Protein AF-A0A317VYF8-F1 (afdb_monomer_lite)

pLDDT: mean 86.47, std 10.69, range [53.59, 98.0]

Radius of gyration: 15.19 Å; chains: 1; bounding box: 38×32×38 Å

Secondary structure (DSSP, 8-state):
-TTPBPGGGS-SEEEEEE-TT-SSEEETTTEEE-S-SS----TT-HHHHHHHHHHHH-TT-----S----BS-HHHHHHHHHH-GGGTT---S-S---EEEEEEGGG-TT--B--HHHHHHHH-

Structure (mmCIF, N/CA/C/O backbone):
data_AF-A0A317VYF8-F1
#
_entry.id   AF-A0A317VYF8-F1
#
loop_
_atom_site.group_PDB
_atom_site.id
_atom_site.type_symbol
_atom_site.label_atom_id
_atom_site.label_alt_id
_atom_site.label_comp_id
_atom_site.label_asym_id
_atom_site.label_entity_id
_atom_site.label_seq_id
_atom_site.pdbx_PDB_ins_code
_atom_site.Cartn_x
_atom_site.Cartn_y
_atom_site.Cartn_z
_atom_site.occupancy
_atom_site.B_iso_or_equiv
_atom_site.auth_seq_id
_atom_site.auth_comp_id
_atom_site.auth_asym_id
_atom_site.auth_atom_id
_atom_site.pdbx_PDB_model_num
ATOM 1 N N . MET A 1 1 ? -9.686 0.034 16.767 1.00 61.25 1 MET A N 1
ATOM 2 C CA . MET A 1 1 ? -9.209 1.125 15.889 1.00 61.25 1 MET A CA 1
ATOM 3 C C . MET A 1 1 ? -10.255 1.364 14.804 1.00 61.25 1 MET A C 1
ATOM 5 O O . MET A 1 1 ? -10.484 0.478 13.991 1.00 61.25 1 MET A O 1
ATOM 9 N N . GLU A 1 2 ? -10.940 2.507 14.848 1.00 69.00 2 GLU A N 1
ATOM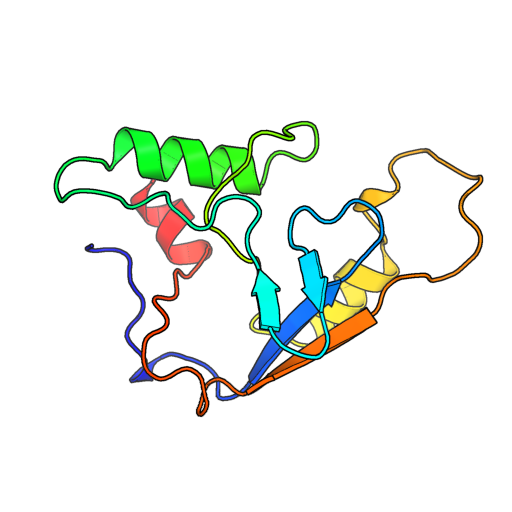 10 C CA . GLU A 1 2 ? -12.142 2.838 14.049 1.00 69.00 2 GLU A CA 1
ATOM 11 C C . GLU A 1 2 ? -11.913 2.830 12.522 1.00 69.00 2 GLU A C 1
ATOM 13 O O . GLU A 1 2 ? -12.850 2.681 11.745 1.00 69.00 2 GLU A O 1
ATOM 18 N N . TYR A 1 3 ? -10.651 2.902 12.092 1.00 77.69 3 TYR A N 1
ATOM 19 C CA . TYR A 1 3 ? -10.252 3.036 10.690 1.00 77.69 3 TYR A CA 1
ATOM 20 C C . TYR A 1 3 ? -9.943 1.708 9.967 1.00 77.69 3 TYR A C 1
ATOM 22 O O . TYR A 1 3 ? -9.664 1.733 8.766 1.00 77.69 3 TYR A O 1
ATOM 30 N N . CYS A 1 4 ? -9.936 0.559 10.663 1.00 85.50 4 CYS A N 1
ATOM 31 C CA . CYS A 1 4 ? -9.649 -0.728 10.014 1.00 85.50 4 CYS A CA 1
ATOM 32 C C . CYS A 1 4 ? -10.803 -1.110 9.070 1.00 85.50 4 CYS A C 1
ATOM 34 O O . CYS A 1 4 ? -11.958 -1.254 9.477 1.00 85.50 4 CYS A O 1
ATOM 36 N N . LEU A 1 5 ? -10.474 -1.323 7.800 1.00 87.00 5 LEU A N 1
ATOM 37 C CA . LEU A 1 5 ? -11.402 -1.794 6.788 1.00 87.00 5 LEU A CA 1
ATOM 38 C C . LEU A 1 5 ? -11.788 -3.249 7.073 1.00 87.00 5 LEU A C 1
ATOM 40 O O . LEU A 1 5 ? -10.933 -4.102 7.290 1.00 87.00 5 LEU A O 1
ATOM 44 N N . SER A 1 6 ? -13.086 -3.543 7.020 1.00 84.81 6 SER A N 1
ATOM 45 C CA . SER A 1 6 ? -13.573 -4.918 7.147 1.00 84.81 6 SER A CA 1
ATOM 46 C C . SER A 1 6 ? -13.130 -5.778 5.960 1.00 84.81 6 SER A C 1
ATOM 48 O O . SER A 1 6 ? -13.273 -5.356 4.809 1.00 84.81 6 SER A O 1
ATOM 50 N N . ASN A 1 7 ? -12.703 -7.016 6.234 1.00 82.81 7 ASN A N 1
ATOM 51 C CA . ASN A 1 7 ? -12.221 -7.957 5.216 1.00 82.81 7 ASN A CA 1
ATOM 52 C C . ASN A 1 7 ? -13.222 -8.193 4.072 1.00 82.81 7 ASN A C 1
ATOM 54 O O . ASN A 1 7 ? -12.812 -8.383 2.934 1.00 82.81 7 ASN A O 1
ATOM 58 N N . LYS A 1 8 ? -14.535 -8.068 4.322 1.00 83.38 8 LYS A N 1
ATOM 59 C CA . LYS A 1 8 ? -15.581 -8.175 3.281 1.00 83.38 8 LYS A CA 1
ATOM 60 C C . LYS A 1 8 ? -15.475 -7.133 2.158 1.00 83.38 8 LYS A C 1
ATOM 62 O O . LYS A 1 8 ? -16.109 -7.292 1.122 1.00 83.38 8 LYS A O 1
ATOM 67 N N . TYR A 1 9 ? -14.748 -6.039 2.387 1.00 85.75 9 TYR A N 1
ATOM 68 C CA . TYR A 1 9 ? -14.548 -4.957 1.421 1.00 85.75 9 TYR A CA 1
ATOM 69 C C . TYR A 1 9 ? -13.143 -4.960 0.811 1.00 85.75 9 TYR A C 1
ATOM 71 O O . TYR A 1 9 ? -12.800 -4.022 0.081 1.00 85.75 9 TYR A O 1
ATOM 79 N N . LEU A 1 10 ? -12.322 -5.967 1.125 1.00 87.75 10 LEU A N 1
ATOM 80 C CA . LEU A 1 10 ? -11.010 -6.133 0.520 1.00 87.75 10 LEU A CA 1
ATOM 81 C C . LEU A 1 10 ? -11.146 -6.806 -0.848 1.00 87.75 10 LEU A C 1
ATOM 83 O O . LEU A 1 10 ? -11.840 -7.814 -0.974 1.00 87.75 10 LEU A O 1
ATOM 87 N N . PRO A 1 11 ? -10.474 -6.284 -1.885 1.00 92.50 11 PRO A N 1
ATOM 88 C CA . PRO A 1 11 ? -10.257 -7.042 -3.108 1.00 92.50 11 PRO A CA 1
ATOM 89 C C . PRO A 1 11 ? -9.466 -8.318 -2.800 1.00 92.50 11 PRO A C 1
ATOM 91 O O . PRO A 1 11 ? -8.594 -8.287 -1.933 1.00 92.50 11 PRO A O 1
ATOM 94 N N . SER A 1 12 ? -9.683 -9.394 -3.563 1.00 92.69 12 SER A N 1
ATOM 95 C CA . SER A 1 12 ? -8.905 -10.645 -3.442 1.00 92.69 12 SER A CA 1
ATOM 96 C C . SER A 1 12 ? -7.417 -10.474 -3.780 1.00 92.69 12 SER A C 1
ATOM 98 O O . SER A 1 12 ? -6.582 -11.322 -3.474 1.00 92.69 12 SER A O 1
ATOM 100 N N . ARG A 1 13 ? -7.064 -9.370 -4.452 1.00 96.56 13 ARG A N 1
ATOM 101 C CA . ARG A 1 13 ? -5.688 -9.040 -4.819 1.00 96.56 13 ARG A CA 1
ATOM 102 C C . ARG A 1 13 ? -5.379 -7.583 -4.546 1.00 96.56 13 ARG A C 1
ATOM 104 O O . ARG A 1 13 ? -6.118 -6.693 -4.961 1.00 96.56 13 ARG A O 1
ATOM 111 N N . LEU A 1 14 ? -4.229 -7.359 -3.929 1.00 97.12 14 LEU A N 1
ATOM 112 C CA . LEU A 1 14 ? -3.601 -6.051 -3.803 1.00 97.12 14 LEU A CA 1
ATOM 113 C C . LEU A 1 14 ? -2.240 -6.070 -4.494 1.00 97.12 14 LEU A C 1
ATOM 115 O O . LEU A 1 14 ? -1.682 -7.125 -4.785 1.00 97.12 14 LEU A O 1
ATOM 119 N N . TYR A 1 15 ? -1.698 -4.892 -4.763 1.00 98.00 15 TYR A N 1
ATOM 120 C CA . TYR A 1 15 ? -0.490 -4.739 -5.560 1.00 98.00 15 TYR A CA 1
ATOM 121 C C . TYR A 1 15 ? 0.546 -3.901 -4.818 1.00 98.00 15 TYR A C 1
ATOM 123 O O . TYR A 1 15 ? 0.233 -2.839 -4.279 1.00 98.00 15 TYR A O 1
ATOM 131 N N . ARG A 1 16 ? 1.798 -4.359 -4.792 1.00 96.50 16 ARG A N 1
ATOM 132 C CA . ARG A 1 16 ? 2.915 -3.665 -4.141 1.00 96.50 16 ARG A CA 1
ATOM 133 C C . ARG A 1 16 ? 4.006 -3.374 -5.162 1.00 96.50 16 ARG A C 1
ATOM 135 O O . ARG A 1 16 ? 4.525 -4.295 -5.781 1.00 96.50 16 ARG A O 1
ATOM 142 N N . ILE A 1 17 ? 4.378 -2.103 -5.291 1.00 95.25 17 ILE A N 1
ATOM 143 C CA . ILE A 1 17 ? 5.554 -1.687 -6.065 1.00 95.25 17 ILE A CA 1
ATOM 144 C C . ILE A 1 17 ? 6.768 -1.678 -5.145 1.00 95.25 17 ILE A C 1
ATOM 146 O O . ILE A 1 17 ? 6.871 -0.806 -4.285 1.00 95.25 17 ILE A O 1
ATOM 150 N N . ASP A 1 18 ? 7.679 -2.622 -5.315 1.00 93.62 18 ASP A N 1
ATOM 151 C CA . ASP A 1 18 ? 8.980 -2.585 -4.653 1.00 93.62 18 ASP A CA 1
ATOM 152 C C . ASP A 1 18 ? 9.988 -1.839 -5.525 1.00 93.62 18 ASP A C 1
ATOM 154 O O . ASP A 1 18 ? 9.965 -1.984 -6.745 1.00 93.62 18 ASP A O 1
ATOM 158 N N . TYR A 1 19 ? 10.829 -1.006 -4.922 1.00 90.94 19 TYR A N 1
ATOM 159 C CA . TYR A 1 19 ? 11.738 -0.121 -5.651 1.00 90.94 19 TYR A CA 1
ATOM 160 C C . TYR A 1 19 ? 12.926 0.315 -4.780 1.00 90.94 19 TYR A C 1
ATOM 162 O O . TYR A 1 19 ? 12.825 0.315 -3.547 1.00 90.94 19 TYR A O 1
ATOM 170 N N . PRO A 1 20 ? 14.042 0.769 -5.383 1.00 86.81 20 PRO A N 1
ATOM 171 C CA . PRO A 1 20 ? 15.203 1.230 -4.631 1.00 86.81 20 PRO A CA 1
ATOM 172 C C . PRO A 1 20 ? 14.871 2.411 -3.714 1.00 86.81 20 PRO A C 1
ATOM 174 O O . PRO A 1 20 ? 14.313 3.422 -4.141 1.00 86.81 20 PRO A O 1
ATOM 177 N N . GLY A 1 21 ? 15.236 2.299 -2.437 1.00 83.81 21 GLY A N 1
ATOM 178 C CA . GLY A 1 21 ? 14.937 3.324 -1.432 1.00 83.81 21 GLY A CA 1
ATOM 179 C C . GLY A 1 21 ? 13.496 3.298 -0.911 1.00 83.81 21 GLY A C 1
ATOM 180 O O . GLY A 1 21 ? 13.095 4.224 -0.193 1.00 83.81 21 GLY A O 1
ATOM 181 N N . SER A 1 22 ? 12.731 2.254 -1.249 1.00 88.31 22 SER A N 1
ATOM 182 C CA . SER A 1 22 ? 11.519 1.865 -0.531 1.00 88.31 22 SER A CA 1
ATOM 183 C C . SER A 1 22 ? 11.819 1.682 0.961 1.00 88.31 22 SER A C 1
ATOM 185 O O . SER A 1 22 ? 12.870 1.176 1.350 1.00 88.31 22 SER A O 1
ATOM 187 N N . ARG A 1 23 ? 10.881 2.106 1.811 1.00 89.19 23 ARG A N 1
ATOM 188 C CA . ARG A 1 23 ? 10.990 1.961 3.271 1.00 89.19 23 ARG A CA 1
ATOM 189 C C . ARG A 1 23 ? 10.644 0.556 3.754 1.00 89.19 23 ARG A C 1
ATOM 191 O O . ARG A 1 23 ? 11.044 0.175 4.847 1.00 89.19 23 ARG A O 1
ATOM 198 N N . THR A 1 24 ? 9.876 -0.193 2.970 1.00 92.19 24 THR A N 1
ATOM 199 C CA . THR A 1 24 ? 9.575 -1.590 3.279 1.00 92.19 24 THR A CA 1
ATOM 200 C C . THR A 1 24 ? 10.720 -2.455 2.783 1.00 92.19 24 THR A C 1
ATOM 202 O O . THR A 1 24 ? 11.155 -2.278 1.646 1.00 92.19 24 THR A O 1
ATOM 205 N N . SER A 1 25 ? 11.162 -3.408 3.594 1.00 92.38 25 SER A N 1
ATOM 206 C CA . SER A 1 25 ? 12.117 -4.430 3.158 1.00 92.38 25 SER A CA 1
ATOM 207 C C . SER A 1 25 ? 11.377 -5.670 2.660 1.00 92.38 25 SER A C 1
ATOM 209 O O . SER A 1 25 ? 10.219 -5.885 3.021 1.00 92.38 25 SER A O 1
ATOM 211 N N . TYR A 1 26 ? 12.034 -6.468 1.819 1.00 91.81 26 TYR A N 1
ATOM 212 C CA . TYR A 1 26 ? 11.503 -7.731 1.314 1.00 91.81 26 TYR A CA 1
ATOM 213 C C . TYR A 1 26 ? 12.543 -8.842 1.440 1.00 91.81 26 TYR A C 1
ATOM 215 O O . TYR A 1 26 ? 13.696 -8.676 1.038 1.00 91.81 26 TYR A O 1
ATOM 223 N N . THR A 1 27 ? 12.124 -9.997 1.952 1.00 90.25 27 THR A N 1
ATOM 224 C CA . THR A 1 27 ? 12.891 -11.245 1.871 1.00 90.25 27 THR A CA 1
ATOM 225 C C . THR A 1 27 ? 11.980 -12.371 1.395 1.00 90.25 27 THR A C 1
ATOM 227 O O . THR A 1 27 ? 10.771 -12.341 1.607 1.00 90.25 27 THR A O 1
ATOM 230 N N . ARG A 1 28 ? 12.542 -13.408 0.762 1.00 87.94 28 ARG A N 1
ATOM 231 C CA . ARG A 1 28 ? 11.735 -14.568 0.338 1.00 87.94 28 ARG A CA 1
ATOM 232 C C . ARG A 1 28 ? 11.128 -15.337 1.517 1.00 87.94 28 ARG A C 1
ATOM 234 O O . ARG A 1 28 ? 10.113 -15.993 1.329 1.00 87.94 28 ARG A O 1
ATOM 241 N N . SER A 1 29 ? 11.765 -15.297 2.687 1.00 90.88 29 SER A N 1
ATOM 242 C CA . SER A 1 29 ? 11.340 -16.042 3.876 1.00 90.88 29 SER A CA 1
ATOM 243 C C . SER A 1 29 ? 10.292 -15.307 4.707 1.00 90.88 29 SER A C 1
ATOM 245 O O . SER A 1 29 ? 9.402 -15.954 5.242 1.00 90.88 29 SER A O 1
ATOM 247 N N . GLU A 1 30 ? 10.391 -13.980 4.828 1.00 88.50 30 GLU A N 1
ATOM 248 C CA . GLU A 1 30 ? 9.486 -13.179 5.671 1.00 88.50 30 GLU A CA 1
ATOM 249 C C . GLU A 1 30 ? 8.487 -12.339 4.859 1.00 88.50 30 GLU A C 1
ATOM 251 O O . GLU A 1 30 ? 7.550 -11.783 5.424 1.00 88.50 30 GLU A O 1
ATOM 256 N N . GLY A 1 31 ? 8.661 -12.233 3.539 1.00 92.12 31 GLY A N 1
ATOM 257 C CA . GLY A 1 31 ? 7.856 -11.352 2.701 1.00 92.12 31 GLY A CA 1
ATOM 258 C C . GLY A 1 31 ? 8.184 -9.877 2.937 1.00 92.12 31 GLY A C 1
ATOM 259 O O . GLY A 1 31 ? 9.334 -9.515 3.201 1.00 92.12 31 GLY A O 1
ATOM 260 N N . PHE A 1 32 ? 7.175 -9.012 2.793 1.00 94.12 32 PHE A N 1
ATOM 261 C CA . PHE A 1 32 ? 7.319 -7.575 3.023 1.00 94.12 32 PHE A CA 1
ATOM 262 C C . PHE A 1 32 ? 7.239 -7.227 4.504 1.00 94.12 32 PHE A C 1
ATOM 264 O O . PHE A 1 32 ? 6.315 -7.633 5.202 1.00 94.12 32 PHE A O 1
ATOM 271 N N . MET A 1 33 ? 8.158 -6.380 4.952 1.00 94.62 33 MET A N 1
ATOM 272 C CA . MET A 1 33 ? 8.214 -5.900 6.326 1.00 94.62 33 MET A CA 1
ATOM 273 C C . MET A 1 33 ? 8.243 -4.376 6.354 1.00 94.62 33 MET A C 1
ATOM 275 O O . MET A 1 33 ? 9.019 -3.739 5.634 1.00 94.62 33 MET A O 1
ATOM 279 N N . ALA A 1 34 ? 7.405 -3.791 7.209 1.00 94.62 34 ALA A N 1
ATOM 280 C CA . ALA A 1 34 ? 7.450 -2.366 7.510 1.00 94.62 34 ALA A CA 1
ATOM 281 C C . ALA A 1 34 ? 8.780 -1.988 8.186 1.00 94.62 34 ALA A C 1
ATOM 283 O O . ALA A 1 34 ? 9.448 -2.825 8.796 1.00 94.62 34 ALA A O 1
ATOM 284 N N . ALA A 1 35 ? 9.148 -0.708 8.094 1.00 93.38 35 ALA A N 1
ATOM 285 C CA . ALA A 1 35 ? 10.372 -0.194 8.709 1.00 93.38 35 ALA A CA 1
ATOM 286 C C . ALA A 1 35 ? 10.319 -0.245 10.247 1.00 93.38 35 ALA A C 1
ATOM 288 O O . ALA A 1 35 ? 11.347 -0.436 10.892 1.00 93.38 35 ALA A O 1
ATOM 289 N N . ASP A 1 36 ? 9.125 -0.089 10.828 1.00 93.94 36 ASP A N 1
ATOM 290 C CA . ASP A 1 36 ? 8.870 -0.321 12.249 1.00 93.94 36 ASP A CA 1
ATOM 291 C C . ASP A 1 36 ? 7.950 -1.535 12.419 1.00 93.94 36 ASP A C 1
ATOM 293 O O . ASP A 1 36 ? 6.820 -1.534 11.941 1.00 93.94 36 ASP A O 1
ATOM 297 N N . ARG A 1 37 ? 8.433 -2.581 13.092 1.00 92.06 37 ARG A N 1
ATOM 298 C CA . ARG A 1 37 ? 7.667 -3.814 13.360 1.00 92.06 37 ARG A CA 1
ATOM 299 C C . ARG A 1 37 ? 7.123 -3.880 14.789 1.00 92.06 37 ARG A C 1
ATOM 301 O O . ARG A 1 37 ? 6.463 -4.853 15.133 1.00 92.06 37 ARG A O 1
ATOM 308 N N . ARG A 1 38 ? 7.477 -2.918 15.647 1.00 91.81 38 ARG A N 1
ATOM 309 C CA . ARG A 1 38 ? 7.194 -2.958 17.093 1.00 91.81 38 ARG A CA 1
ATOM 310 C C . ARG A 1 38 ? 6.161 -1.927 17.516 1.00 91.81 38 ARG A C 1
ATOM 312 O O . ARG A 1 38 ? 5.598 -2.052 18.598 1.00 91.81 38 ARG A O 1
ATOM 319 N N . LYS A 1 39 ? 5.935 -0.904 16.696 1.00 90.44 39 LYS A N 1
ATOM 320 C CA . LYS A 1 39 ? 4.986 0.155 17.006 1.00 90.44 39 LYS A CA 1
ATOM 321 C C . LYS A 1 39 ? 3.543 -0.331 16.941 1.00 90.44 39 LYS A C 1
ATOM 323 O O . LYS A 1 39 ? 3.088 -0.829 15.916 1.00 90.44 39 LYS A O 1
ATOM 328 N N . THR A 1 40 ? 2.823 -0.095 18.028 1.00 86.56 40 THR A N 1
ATOM 329 C CA . THR A 1 40 ? 1.379 -0.296 18.160 1.00 86.56 40 THR A CA 1
ATOM 330 C C . THR A 1 40 ? 0.710 1.029 18.524 1.00 86.56 40 THR A C 1
ATOM 332 O O . THR A 1 40 ? 1.355 1.931 19.062 1.00 86.56 40 THR A O 1
ATOM 335 N N . TYR A 1 41 ? -0.580 1.159 18.219 1.00 85.75 41 TYR A N 1
ATOM 336 C CA . TYR A 1 41 ? -1.383 2.331 18.571 1.00 85.75 41 TYR A CA 1
ATOM 337 C C . TYR A 1 41 ? -2.401 1.930 19.639 1.00 85.75 41 TYR A C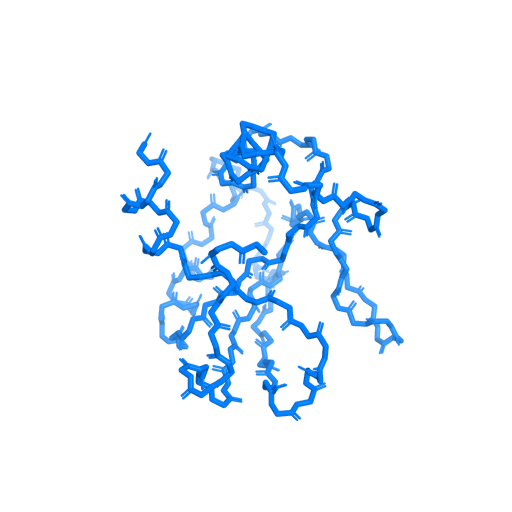 1
ATOM 339 O O . TYR A 1 41 ? -3.192 1.018 19.413 1.00 85.75 41 TYR A O 1
ATOM 347 N N . GLU A 1 42 ? -2.350 2.585 20.797 1.00 81.56 42 GLU A N 1
ATOM 348 C CA . GLU A 1 42 ? -3.351 2.438 21.862 1.00 81.56 42 GLU A CA 1
ATOM 349 C C . GLU A 1 42 ? -4.645 3.192 21.508 1.00 81.56 42 GLU A C 1
ATOM 351 O O . GLU A 1 42 ? -4.646 4.048 20.621 1.00 81.56 42 GLU A O 1
ATOM 356 N N . ASP A 1 43 ? -5.734 2.919 22.234 1.00 68.69 43 ASP A N 1
ATOM 357 C CA . ASP A 1 43 ? -7.095 3.413 21.948 1.00 68.69 43 ASP A CA 1
ATOM 358 C C . ASP A 1 43 ? -7.259 4.952 21.957 1.00 68.69 43 ASP A C 1
ATOM 360 O O . ASP A 1 43 ? -8.314 5.459 21.591 1.00 68.69 43 ASP A O 1
ATOM 364 N N . GLN A 1 44 ? -6.228 5.716 22.340 1.00 63.03 44 GLN A N 1
ATOM 365 C CA . GLN A 1 44 ? -6.216 7.190 22.337 1.00 63.03 44 GLN A CA 1
ATOM 366 C C . GLN A 1 44 ? -5.059 7.793 21.516 1.00 63.03 44 GLN A C 1
ATOM 368 O O . GLN A 1 44 ? -4.766 8.987 21.607 1.00 63.03 44 GLN A O 1
ATOM 373 N N . ALA A 1 45 ? -4.373 6.987 20.702 1.00 77.44 45 ALA A N 1
ATOM 374 C CA . ALA A 1 45 ? -3.167 7.395 19.982 1.00 77.44 45 ALA A CA 1
ATOM 375 C C . ALA A 1 45 ? -3.430 8.064 18.615 1.00 77.44 45 ALA A C 1
ATOM 377 O O . ALA A 1 45 ? -2.514 8.139 17.791 1.00 77.44 45 ALA A O 1
ATOM 378 N N . ASP A 1 46 ? -4.633 8.590 18.367 1.00 82.44 46 ASP A N 1
ATOM 379 C CA . ASP A 1 46 ? -5.055 9.148 17.072 1.00 82.44 46 ASP A CA 1
ATOM 380 C C . ASP A 1 46 ? -4.088 10.197 16.516 1.00 82.44 46 ASP A C 1
ATOM 382 O O . ASP A 1 46 ? -3.718 10.146 15.345 1.00 82.44 46 ASP A O 1
ATOM 386 N N . ALA A 1 47 ? -3.594 11.115 17.352 1.00 86.06 47 ALA A N 1
ATOM 387 C CA . ALA A 1 47 ? -2.632 12.129 16.915 1.00 86.06 47 ALA A CA 1
ATOM 388 C C . ALA A 1 47 ? -1.296 11.516 16.448 1.00 86.06 47 ALA A C 1
ATOM 390 O O . ALA A 1 47 ? -0.676 11.999 15.497 1.00 86.06 47 ALA A O 1
ATOM 391 N N . ILE A 1 48 ? -0.848 10.437 17.097 1.00 89.69 48 ILE A N 1
ATOM 392 C CA . ILE A 1 48 ? 0.389 9.734 16.740 1.00 89.69 48 ILE A CA 1
ATOM 393 C C . ILE A 1 48 ? 0.176 8.919 15.462 1.00 89.69 48 ILE A C 1
ATOM 395 O O . ILE A 1 48 ? 1.026 8.975 14.573 1.00 89.69 48 ILE A O 1
ATOM 399 N N . PHE A 1 49 ? -0.963 8.232 15.348 1.00 89.69 49 PHE A N 1
ATOM 400 C CA . PHE A 1 49 ? -1.371 7.507 14.147 1.00 89.69 49 PHE A CA 1
ATOM 401 C C . PHE A 1 49 ? -1.439 8.435 12.930 1.00 89.69 49 PHE A C 1
ATOM 403 O O . PHE A 1 49 ? -0.740 8.200 11.945 1.00 89.69 49 PHE A O 1
ATOM 410 N N . LYS A 1 50 ? -2.168 9.556 13.035 1.00 88.31 50 LYS A N 1
ATOM 411 C CA . LYS A 1 50 ? -2.246 10.601 11.998 1.00 88.31 50 LYS A CA 1
ATOM 412 C C . LYS A 1 50 ? -0.864 11.063 11.557 1.00 88.31 50 LYS A C 1
ATOM 414 O O . LYS A 1 50 ? -0.549 11.070 10.368 1.00 88.31 50 LYS A O 1
ATOM 419 N N . ARG A 1 51 ? -0.009 11.411 12.521 1.00 90.44 51 ARG A N 1
ATOM 420 C CA . ARG A 1 51 ? 1.356 11.864 12.243 1.00 90.44 51 ARG A CA 1
ATOM 421 C C . ARG A 1 51 ? 2.162 10.806 11.490 1.00 90.44 51 ARG A C 1
ATOM 423 O O . ARG A 1 51 ? 2.894 11.154 10.568 1.00 90.44 51 ARG A O 1
ATOM 430 N N . ASP A 1 52 ? 2.057 9.537 11.865 1.00 92.75 52 ASP A N 1
ATOM 431 C CA . ASP A 1 52 ? 2.800 8.469 11.196 1.00 92.75 52 ASP A CA 1
ATOM 432 C C . ASP A 1 52 ? 2.265 8.173 9.788 1.00 92.75 52 ASP A C 1
ATOM 434 O O . ASP A 1 52 ? 3.062 7.886 8.895 1.00 92.75 52 ASP A O 1
ATOM 438 N N . ILE A 1 53 ? 0.953 8.307 9.558 1.00 90.94 53 ILE A N 1
ATOM 439 C CA . ILE A 1 53 ? 0.367 8.260 8.211 1.00 90.94 53 ILE A CA 1
ATOM 440 C C . ILE A 1 53 ? 0.958 9.379 7.346 1.00 90.94 53 ILE A C 1
ATOM 442 O O . ILE A 1 53 ? 1.467 9.107 6.260 1.00 90.94 53 ILE A O 1
ATOM 446 N N . VAL A 1 54 ? 1.002 10.622 7.838 1.00 91.12 54 VAL A N 1
ATOM 447 C CA . VAL A 1 54 ? 1.633 11.740 7.109 1.00 91.12 54 VAL A CA 1
ATOM 448 C C . VAL A 1 54 ? 3.104 11.440 6.804 1.00 91.12 54 VAL A C 1
ATOM 450 O O . VAL A 1 54 ? 3.564 11.636 5.676 1.00 91.12 54 VAL A O 1
ATOM 453 N N . LYS A 1 55 ? 3.850 10.897 7.775 1.00 92.38 55 LYS A N 1
ATOM 454 C CA . LYS A 1 55 ? 5.247 10.480 7.574 1.00 92.38 55 LYS A CA 1
ATOM 455 C C . LYS A 1 55 ? 5.397 9.390 6.514 1.00 92.38 55 LYS A C 1
ATOM 457 O O . LYS A 1 55 ? 6.375 9.431 5.774 1.00 92.38 55 LYS A O 1
ATOM 462 N N . GLN A 1 56 ? 4.471 8.432 6.426 1.00 91.12 56 GLN A N 1
ATOM 463 C CA . GLN A 1 56 ? 4.500 7.368 5.414 1.00 91.12 56 GLN A CA 1
ATOM 464 C C . GLN A 1 56 ? 4.420 7.926 3.987 1.00 91.12 56 GLN A C 1
ATOM 466 O O . GLN A 1 56 ? 5.091 7.410 3.095 1.00 91.12 56 GLN A O 1
ATOM 471 N N . PHE A 1 57 ? 3.637 8.987 3.773 1.00 88.38 57 PHE A N 1
ATOM 472 C CA . PHE A 1 57 ? 3.452 9.605 2.454 1.00 88.38 57 PHE A CA 1
ATOM 473 C C . PHE A 1 57 ? 4.397 10.786 2.177 1.00 88.38 57 PHE A C 1
ATOM 475 O O . PHE A 1 57 ? 4.426 11.306 1.062 1.00 88.38 57 PHE A O 1
ATOM 482 N N . THR A 1 58 ? 5.217 11.191 3.150 1.00 88.56 58 THR A N 1
ATOM 483 C CA . THR A 1 58 ? 6.210 12.260 2.976 1.00 88.56 58 THR A CA 1
ATOM 484 C C . THR A 1 58 ? 7.522 11.685 2.445 1.00 88.56 58 THR A C 1
ATOM 486 O O . THR A 1 58 ? 8.277 11.054 3.180 1.00 88.56 58 THR A O 1
ATOM 489 N N . TRP A 1 59 ? 7.832 11.942 1.172 1.00 82.88 59 TRP A N 1
ATOM 490 C CA . TRP A 1 59 ? 8.966 11.320 0.468 1.00 82.88 59 TRP A CA 1
ATOM 491 C C . TRP A 1 59 ? 10.342 11.585 1.099 1.00 82.88 59 TRP A C 1
ATOM 493 O O . TRP A 1 59 ? 11.216 10.716 1.111 1.00 82.88 59 TRP A O 1
ATOM 503 N N . SER A 1 60 ? 10.541 12.797 1.620 1.00 84.12 60 SER A N 1
ATOM 504 C CA . SER A 1 60 ? 11.774 13.209 2.299 1.00 84.12 60 SER A CA 1
ATOM 505 C C . SER A 1 60 ? 11.899 12.638 3.714 1.00 84.12 60 SER A C 1
ATOM 507 O O . SER A 1 60 ? 12.990 12.650 4.281 1.00 84.12 60 SER A O 1
ATOM 509 N N . CYS A 1 61 ? 10.811 12.119 4.290 1.00 86.75 61 CYS A N 1
ATOM 510 C CA . CYS A 1 61 ? 10.802 11.568 5.636 1.00 86.75 61 CYS A CA 1
ATOM 511 C C . CYS A 1 61 ? 11.290 10.115 5.628 1.00 86.75 61 CYS A C 1
ATOM 513 O O . CYS A 1 61 ? 10.737 9.244 4.948 1.00 86.75 61 CYS A O 1
ATOM 515 N N . ARG A 1 62 ? 12.331 9.846 6.422 1.00 87.44 62 ARG A N 1
ATOM 516 C CA . ARG A 1 62 ? 12.927 8.510 6.583 1.00 87.44 62 ARG A CA 1
ATOM 517 C C . ARG A 1 62 ? 12.662 7.882 7.950 1.00 87.44 62 ARG A C 1
ATOM 519 O O . ARG A 1 62 ? 13.142 6.781 8.197 1.00 87.44 62 ARG A O 1
ATOM 526 N N . ASP A 1 63 ? 11.878 8.542 8.800 1.00 92.38 63 ASP A N 1
ATOM 527 C CA . ASP A 1 63 ? 11.462 8.005 10.098 1.00 92.38 63 ASP A CA 1
ATOM 528 C C . ASP A 1 63 ? 10.775 6.652 9.910 1.00 92.38 63 ASP A C 1
ATOM 530 O O . ASP A 1 63 ? 9.887 6.567 9.064 1.00 92.38 63 ASP A O 1
ATOM 534 N N . PRO A 1 64 ? 11.101 5.610 10.687 1.00 92.25 64 PRO A N 1
ATOM 535 C CA . PRO A 1 64 ? 10.435 4.319 10.568 1.00 92.25 64 PRO A CA 1
ATOM 536 C C . PRO A 1 64 ? 8.957 4.431 10.988 1.00 92.25 64 PRO A C 1
ATOM 538 O O . PRO A 1 64 ? 8.620 5.118 11.953 1.00 92.25 64 PRO A O 1
ATOM 541 N N . VAL A 1 65 ? 8.061 3.780 10.237 1.00 94.19 65 VAL A N 1
ATOM 542 C CA . VAL A 1 65 ? 6.619 3.690 10.552 1.00 94.19 65 VAL A CA 1
ATOM 543 C C . VAL A 1 65 ? 6.113 2.269 10.277 1.00 94.19 65 VAL A C 1
ATOM 545 O O . VAL A 1 65 ? 6.719 1.573 9.448 1.00 94.19 65 VAL A O 1
ATOM 548 N N . PRO A 1 66 ? 5.010 1.841 10.918 1.00 94.56 66 PRO A N 1
ATOM 549 C CA . PRO A 1 66 ? 4.526 0.466 10.853 1.00 94.56 66 PRO A CA 1
ATOM 550 C C . PRO A 1 66 ? 3.572 0.209 9.677 1.00 94.56 66 PRO A C 1
ATOM 552 O O . PRO A 1 66 ? 2.590 -0.513 9.816 1.00 94.56 66 PRO A O 1
ATOM 555 N N . PHE A 1 67 ? 3.835 0.802 8.506 1.00 93.94 67 PHE A N 1
ATOM 556 C CA . PHE A 1 67 ? 2.935 0.713 7.351 1.00 93.94 67 PHE A CA 1
ATOM 557 C C . PHE A 1 67 ? 3.607 0.134 6.105 1.00 93.94 67 PHE A C 1
ATOM 559 O O . PHE A 1 67 ? 4.773 0.405 5.806 1.00 93.94 67 PHE A O 1
ATOM 566 N N . ILE A 1 68 ? 2.821 -0.626 5.340 1.00 95.06 68 ILE A N 1
ATOM 567 C CA . ILE A 1 68 ? 3.147 -1.113 3.999 1.00 95.06 68 ILE A CA 1
ATOM 568 C C . ILE A 1 68 ? 2.090 -0.550 3.047 1.00 95.06 68 ILE A C 1
ATOM 570 O O . ILE A 1 68 ? 0.903 -0.827 3.195 1.00 95.06 68 ILE A O 1
ATOM 574 N N . SER A 1 69 ? 2.514 0.252 2.070 1.00 94.56 69 SER A N 1
ATOM 575 C CA . SER A 1 69 ? 1.599 0.855 1.095 1.00 94.56 69 SER A CA 1
ATOM 576 C C . SER A 1 69 ? 1.266 -0.130 -0.024 1.00 94.56 69 SER A C 1
ATOM 578 O O . SER A 1 69 ? 2.168 -0.641 -0.693 1.00 94.56 69 SER A O 1
ATOM 580 N N . LEU A 1 70 ? -0.028 -0.343 -0.255 1.00 96.00 70 LEU A N 1
ATOM 581 C CA . LEU A 1 70 ? -0.571 -1.230 -1.282 1.00 96.00 70 LEU A CA 1
ATOM 582 C C . LEU A 1 70 ? -1.518 -0.461 -2.209 1.00 96.00 70 LEU A C 1
ATOM 584 O O . LEU A 1 70 ? -2.183 0.486 -1.789 1.00 96.00 70 LEU A O 1
ATOM 588 N N . PHE A 1 71 ? -1.607 -0.905 -3.456 1.00 96.62 71 PHE A N 1
ATOM 589 C CA . PHE A 1 71 ? -2.587 -0.453 -4.436 1.00 96.62 71 PHE A CA 1
ATOM 590 C C . PHE A 1 71 ? -3.709 -1.486 -4.546 1.00 96.62 71 PHE A C 1
ATOM 592 O O . PHE A 1 71 ? -3.453 -2.688 -4.588 1.00 96.62 71 PHE A O 1
ATOM 599 N N . SER A 1 72 ? -4.954 -1.021 -4.628 1.00 95.75 72 SER A N 1
ATOM 600 C CA . SER A 1 72 ? -6.113 -1.878 -4.913 1.00 95.75 72 SER A CA 1
ATOM 601 C C . SER A 1 72 ? -6.326 -2.125 -6.406 1.00 95.75 72 SER A C 1
ATOM 603 O O . SER A 1 72 ? -7.097 -3.003 -6.775 1.00 95.75 72 SER A O 1
ATOM 605 N N . ASP A 1 73 ? -5.664 -1.341 -7.255 1.00 96.44 73 ASP A N 1
ATOM 606 C CA . ASP A 1 73 ? -5.792 -1.391 -8.704 1.00 96.44 73 ASP A CA 1
ATOM 607 C C . ASP A 1 73 ? -4.430 -1.646 -9.354 1.00 96.44 73 ASP A C 1
ATOM 609 O O . ASP A 1 73 ? -3.423 -1.026 -8.994 1.00 96.44 73 ASP A O 1
ATOM 613 N N . ARG A 1 74 ? -4.407 -2.591 -10.296 1.00 97.25 74 ARG A N 1
ATOM 614 C CA . ARG A 1 74 ? -3.172 -3.046 -10.933 1.00 97.25 74 ARG A CA 1
ATOM 615 C C . ARG A 1 74 ? -2.611 -1.997 -11.877 1.00 97.25 74 ARG A C 1
ATOM 617 O O . ARG A 1 74 ? -1.418 -1.714 -11.823 1.00 97.25 74 ARG A O 1
ATOM 624 N N . GLU A 1 75 ? -3.467 -1.444 -12.729 1.00 97.44 75 GLU A N 1
ATOM 625 C CA . GLU A 1 75 ? -3.071 -0.470 -13.741 1.00 97.44 75 GLU A CA 1
ATOM 626 C C . GLU A 1 75 ? -2.506 0.785 -13.069 1.00 97.44 75 GLU A C 1
ATOM 628 O O . GLU A 1 75 ? -1.470 1.310 -13.473 1.00 97.44 75 GLU A O 1
ATOM 633 N N . HIS A 1 76 ? -3.121 1.229 -11.976 1.00 96.31 76 HIS A N 1
ATOM 634 C CA . HIS A 1 76 ? -2.620 2.323 -11.163 1.00 96.31 76 HIS A CA 1
ATOM 635 C C . HIS A 1 76 ? -1.243 2.003 -10.569 1.00 96.31 76 HIS A C 1
ATOM 637 O O . HIS A 1 76 ? -0.347 2.845 -10.645 1.00 96.31 76 HIS A O 1
ATOM 643 N N . ALA A 1 77 ? -1.038 0.798 -10.028 1.00 97.06 77 ALA A N 1
ATOM 644 C CA . ALA A 1 77 ? 0.265 0.384 -9.511 1.00 97.06 77 ALA A CA 1
ATOM 645 C C . ALA A 1 77 ? 1.339 0.395 -10.612 1.00 97.06 77 ALA A C 1
ATOM 647 O O . ALA A 1 77 ? 2.409 0.974 -10.425 1.00 97.06 77 ALA A O 1
ATOM 648 N N . GLU A 1 78 ? 1.046 -0.194 -11.774 1.00 95.88 78 GLU A N 1
ATOM 649 C CA . GLU A 1 78 ? 1.954 -0.251 -12.925 1.00 95.88 78 GLU A CA 1
ATOM 650 C C . GLU A 1 78 ? 2.284 1.150 -13.447 1.00 95.88 78 GLU A C 1
ATOM 652 O O . GLU A 1 78 ? 3.456 1.494 -13.589 1.00 95.88 78 GLU A O 1
ATOM 657 N N . ASN A 1 79 ? 1.274 1.999 -13.643 1.00 95.75 79 ASN A N 1
ATOM 658 C CA . ASN A 1 79 ? 1.457 3.386 -14.065 1.00 95.75 79 ASN A CA 1
ATOM 659 C C . ASN A 1 79 ? 2.287 4.188 -13.056 1.00 95.75 79 ASN A C 1
ATOM 661 O O . ASN A 1 79 ? 3.115 5.014 -13.446 1.00 95.75 79 ASN A O 1
ATOM 665 N N . TRP A 1 80 ? 2.091 3.955 -11.757 1.00 93.38 80 TRP A N 1
ATOM 666 C CA . TRP A 1 80 ? 2.904 4.567 -10.711 1.00 93.38 80 TRP A CA 1
ATOM 667 C C . TRP A 1 80 ? 4.359 4.082 -10.771 1.00 93.38 80 TRP A C 1
ATOM 669 O O . TRP A 1 80 ? 5.281 4.897 -10.725 1.00 93.38 80 TRP A O 1
ATOM 679 N N . GLY A 1 81 ? 4.564 2.774 -10.952 1.00 92.38 81 GLY A N 1
ATOM 680 C CA . GLY A 1 81 ? 5.875 2.154 -11.133 1.00 92.38 81 GLY A CA 1
ATOM 681 C C . GLY A 1 81 ? 6.624 2.696 -12.351 1.00 92.38 81 GLY A C 1
ATOM 682 O O . GLY A 1 81 ? 7.776 3.102 -12.240 1.00 92.38 81 GLY A O 1
ATOM 683 N N . LEU A 1 82 ? 5.957 2.796 -13.501 1.00 91.31 82 LEU A N 1
ATOM 684 C CA . LEU A 1 82 ? 6.527 3.312 -14.750 1.00 91.31 82 LEU A CA 1
ATOM 685 C C . LEU A 1 82 ? 6.931 4.789 -14.659 1.00 91.31 82 LEU A C 1
ATOM 687 O O . LEU A 1 82 ? 7.954 5.176 -15.226 1.00 91.31 82 LEU A O 1
ATOM 691 N N . LYS A 1 83 ? 6.173 5.603 -13.911 1.00 90.50 83 LYS A N 1
ATOM 692 C CA . LYS A 1 83 ? 6.509 7.014 -13.646 1.00 90.50 83 LYS A CA 1
ATOM 693 C C . LYS A 1 83 ? 7.742 7.181 -12.758 1.00 90.50 83 LYS A C 1
ATOM 695 O O . LYS A 1 83 ? 8.354 8.244 -12.784 1.00 90.50 83 LYS A O 1
ATOM 700 N N . GLN A 1 84 ? 8.097 6.159 -11.976 1.00 88.44 84 GLN A N 1
ATOM 701 C CA . GLN A 1 84 ? 9.263 6.140 -11.088 1.00 88.44 84 GLN A CA 1
ATOM 702 C C . GLN A 1 84 ? 9.398 7.401 -10.209 1.00 88.44 84 GLN A C 1
ATOM 704 O O . GLN A 1 84 ? 10.490 7.973 -10.123 1.00 88.44 84 GLN A O 1
ATOM 709 N N . PRO A 1 85 ? 8.326 7.854 -9.523 1.00 86.75 85 PRO A N 1
ATOM 710 C CA . PRO A 1 85 ? 8.333 9.115 -8.771 1.00 86.75 85 PRO A CA 1
ATOM 711 C C . PRO A 1 85 ? 9.403 9.156 -7.671 1.00 86.75 85 PRO A C 1
ATOM 713 O O . PRO A 1 85 ? 9.829 10.228 -7.249 1.00 86.75 85 PRO A O 1
ATOM 716 N N . TRP A 1 86 ? 9.887 7.990 -7.237 1.00 84.06 86 TRP A N 1
ATOM 717 C CA . TRP A 1 86 ? 10.944 7.865 -6.241 1.00 84.06 86 TRP A CA 1
ATOM 718 C C . TRP A 1 86 ? 12.322 8.344 -6.699 1.00 84.06 86 TRP A C 1
ATOM 720 O O . TRP A 1 86 ? 13.169 8.603 -5.846 1.00 84.06 86 TRP A O 1
ATOM 730 N N . ARG A 1 87 ? 12.567 8.460 -8.010 1.00 80.00 87 ARG A N 1
ATOM 731 C CA . ARG A 1 87 ? 13.868 8.885 -8.550 1.00 80.00 87 ARG A CA 1
ATOM 732 C C . ARG A 1 87 ? 14.155 10.372 -8.365 1.00 80.00 87 ARG A C 1
ATOM 734 O O . ARG A 1 87 ? 15.320 10.767 -8.393 1.00 80.00 87 ARG A O 1
ATOM 741 N N . GLY A 1 88 ? 13.126 11.200 -8.189 1.00 75.75 88 GLY A N 1
ATOM 742 C CA . GLY A 1 88 ? 13.291 12.653 -8.215 1.00 75.75 88 GLY A CA 1
ATOM 743 C C . GLY A 1 88 ? 13.994 13.110 -9.501 1.00 75.75 88 GLY A C 1
ATOM 744 O O . GLY A 1 88 ? 13.630 12.685 -10.594 1.00 75.75 88 GLY A O 1
ATOM 745 N N . THR A 1 89 ? 15.021 13.952 -9.373 1.00 66.06 89 THR A N 1
ATOM 746 C CA . THR A 1 89 ? 15.821 14.486 -10.493 1.00 66.06 89 THR A CA 1
ATOM 747 C C . THR A 1 89 ? 17.063 13.652 -10.834 1.00 66.06 89 THR A C 1
ATOM 749 O O . THR A 1 89 ? 17.848 14.048 -11.695 1.00 66.06 89 THR A O 1
ATOM 752 N N . ALA A 1 90 ? 17.281 12.510 -10.172 1.00 60.00 90 ALA A N 1
ATOM 753 C CA . ALA A 1 90 ? 18.491 11.712 -10.351 1.00 60.00 90 ALA A CA 1
ATOM 754 C C . ALA A 1 90 ? 18.466 10.943 -11.686 1.00 60.00 90 ALA A C 1
ATOM 756 O O . ALA A 1 90 ? 17.742 9.961 -11.855 1.00 60.00 90 ALA A O 1
ATOM 757 N N . THR A 1 91 ? 19.292 11.383 -12.635 1.00 55.94 91 THR A N 1
ATOM 758 C CA . THR A 1 91 ? 19.385 10.847 -14.006 1.00 55.94 91 THR A CA 1
ATOM 759 C C . THR A 1 91 ? 20.290 9.616 -14.147 1.00 55.94 91 THR A C 1
ATOM 761 O O . THR A 1 91 ? 20.325 9.011 -15.213 1.00 55.94 91 THR A O 1
ATOM 764 N N . TYR A 1 92 ? 21.010 9.221 -13.093 1.00 56.00 92 TYR A N 1
ATOM 765 C CA . TYR A 1 92 ? 22.095 8.224 -13.151 1.00 56.00 92 TYR A CA 1
ATOM 766 C C . TYR A 1 92 ? 21.726 6.806 -12.693 1.00 56.00 92 TYR A C 1
ATOM 768 O O . TYR A 1 92 ? 22.562 5.910 -12.766 1.00 56.00 92 TYR A O 1
ATOM 776 N N . LEU A 1 93 ? 20.495 6.557 -12.239 1.00 57.06 93 LEU A N 1
ATOM 777 C CA . LEU A 1 93 ? 20.061 5.186 -11.963 1.00 57.06 93 LEU A CA 1
ATOM 778 C C . LEU A 1 93 ? 19.745 4.511 -13.308 1.00 57.06 93 LEU A C 1
ATOM 780 O O . LEU A 1 93 ? 18.874 4.965 -14.048 1.00 57.06 93 LEU A O 1
ATOM 784 N N . SER A 1 94 ? 20.450 3.444 -13.672 1.00 54.69 94 SER A N 1
ATOM 785 C CA . SER A 1 94 ? 20.142 2.661 -14.874 1.00 54.69 94 SER A CA 1
ATOM 786 C C . SER A 1 94 ? 18.727 2.073 -14.807 1.00 54.69 94 SER A C 1
ATOM 788 O O . SER A 1 94 ? 18.095 2.047 -13.753 1.00 54.69 94 SER A O 1
ATOM 790 N N . CYS A 1 95 ? 18.190 1.690 -15.960 1.00 54.56 95 CYS A N 1
ATOM 791 C CA . CYS A 1 95 ? 16.826 1.201 -16.151 1.00 54.56 95 CYS A CA 1
ATOM 792 C C . CYS A 1 95 ? 16.381 0.151 -15.098 1.00 54.56 95 CYS A C 1
ATOM 794 O O . CYS A 1 95 ? 17.070 -0.840 -14.894 1.00 54.56 95 CYS A O 1
ATOM 796 N N . SER A 1 96 ? 15.191 0.367 -14.514 1.00 64.75 96 SER A N 1
ATOM 797 C CA . SER A 1 96 ? 14.245 -0.660 -14.019 1.00 64.75 96 SER A CA 1
ATOM 798 C C . SER A 1 96 ? 14.687 -1.674 -12.940 1.00 64.75 96 SER A C 1
ATOM 800 O O . SER A 1 96 ? 14.615 -2.874 -13.172 1.00 64.75 96 SER A O 1
ATOM 802 N N . ASP A 1 97 ? 14.972 -1.210 -11.717 1.00 79.94 97 ASP A N 1
ATOM 803 C CA . ASP A 1 97 ? 15.094 -2.073 -10.514 1.00 79.94 97 ASP A CA 1
ATOM 804 C C . ASP A 1 97 ? 13.814 -2.104 -9.653 1.00 79.94 97 ASP A C 1
ATOM 806 O O . ASP A 1 97 ? 13.873 -2.246 -8.432 1.00 79.94 97 ASP A O 1
ATOM 810 N N . TRP A 1 98 ? 12.640 -1.898 -10.255 1.00 90.69 98 TRP A N 1
ATOM 811 C CA . TRP A 1 98 ? 11.374 -2.004 -9.528 1.00 90.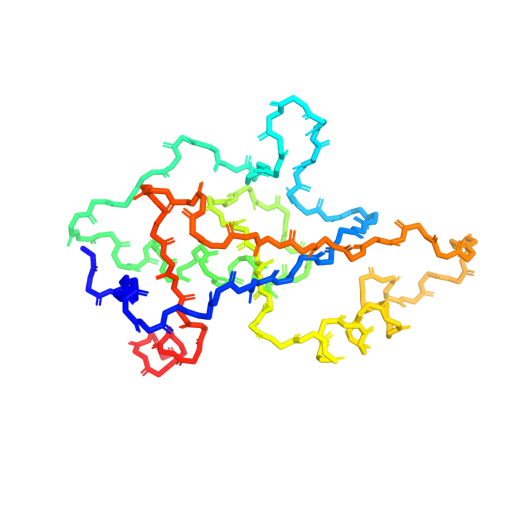69 98 TRP A CA 1
ATOM 812 C C . TRP A 1 98 ? 10.612 -3.259 -9.936 1.00 90.69 98 TRP A C 1
ATOM 814 O O . TRP A 1 98 ? 10.723 -3.732 -11.067 1.00 90.69 98 TRP A O 1
ATOM 824 N N . ALA A 1 99 ? 9.824 -3.791 -9.009 1.00 93.12 99 ALA A N 1
ATOM 825 C CA . ALA A 1 99 ? 9.025 -4.988 -9.216 1.00 93.12 99 ALA A CA 1
ATOM 826 C C . ALA A 1 99 ? 7.584 -4.773 -8.746 1.00 93.12 99 ALA A C 1
ATOM 828 O O . ALA A 1 99 ? 7.334 -4.124 -7.729 1.00 93.12 99 ALA A O 1
ATOM 829 N N . LEU A 1 100 ? 6.634 -5.342 -9.489 1.00 95.62 100 LEU A N 1
ATOM 830 C CA . LEU A 1 100 ? 5.234 -5.440 -9.089 1.00 95.62 100 LEU A CA 1
ATOM 831 C C . LEU A 1 100 ? 4.995 -6.790 -8.416 1.00 95.62 100 LEU A C 1
ATOM 833 O O . LEU A 1 100 ? 5.134 -7.835 -9.049 1.00 95.62 100 LEU A O 1
ATOM 837 N N . TYR A 1 101 ? 4.564 -6.763 -7.163 1.00 96.19 101 TYR A N 1
ATOM 838 C CA . TYR A 1 101 ? 4.118 -7.946 -6.441 1.00 96.19 101 TYR A CA 1
ATOM 839 C C . TYR A 1 101 ? 2.599 -7.968 -6.359 1.00 96.19 101 TYR A C 1
ATOM 841 O O . TYR A 1 101 ? 1.965 -6.943 -6.102 1.00 96.19 101 TYR A O 1
ATOM 849 N N . VAL A 1 102 ? 2.033 -9.158 -6.544 1.00 96.94 102 VAL A N 1
ATOM 850 C CA . VAL A 1 102 ? 0.615 -9.433 -6.316 1.00 96.94 102 VAL A CA 1
ATOM 851 C C . VAL A 1 102 ? 0.483 -10.062 -4.938 1.00 96.94 102 VAL A C 1
ATOM 853 O O . VAL A 1 102 ? 1.107 -11.081 -4.650 1.00 96.94 102 VAL A O 1
ATOM 856 N N . ILE A 1 103 ? -0.315 -9.429 -4.092 1.00 95.44 103 ILE A N 1
ATOM 857 C CA . ILE A 1 103 ? -0.610 -9.859 -2.734 1.00 95.44 103 ILE A CA 1
ATOM 858 C C . ILE A 1 103 ? -1.988 -10.503 -2.749 1.00 95.44 103 ILE A C 1
ATOM 860 O O . ILE A 1 103 ? -2.976 -9.849 -3.077 1.00 95.44 103 ILE A O 1
ATOM 864 N N . ASP A 1 104 ? -2.023 -11.784 -2.416 1.00 93.81 104 ASP A N 1
ATOM 865 C CA . ASP A 1 104 ? -3.247 -12.552 -2.228 1.00 93.81 104 ASP A CA 1
ATOM 866 C C . ASP A 1 104 ? -3.812 -12.243 -0.836 1.00 93.81 104 ASP A C 1
ATOM 868 O O . ASP A 1 104 ? -3.178 -12.560 0.174 1.00 93.81 104 ASP A O 1
ATOM 872 N N . THR A 1 105 ? -4.947 -11.545 -0.779 1.00 92.44 105 THR A N 1
ATOM 873 C CA . THR A 1 105 ? -5.522 -11.083 0.495 1.00 92.44 105 THR A CA 1
ATOM 874 C C . THR A 1 105 ? -6.205 -12.198 1.267 1.00 92.44 105 THR A C 1
ATOM 876 O O . THR A 1 105 ? -6.276 -12.109 2.490 1.00 92.44 105 THR A O 1
ATOM 879 N N . ASP A 1 106 ? -6.590 -13.284 0.594 1.00 89.12 106 ASP A N 1
ATOM 880 C CA . ASP A 1 106 ? -7.173 -14.468 1.228 1.00 89.12 106 ASP A CA 1
ATOM 881 C C . ASP A 1 106 ? -6.147 -15.214 2.103 1.00 89.12 106 ASP A C 1
ATOM 883 O O . ASP A 1 106 ? -6.502 -16.105 2.866 1.00 89.12 106 ASP A O 1
ATOM 887 N N . ARG A 1 107 ? -4.860 -14.849 2.003 1.00 89.00 107 ARG A N 1
ATOM 888 C CA . ARG A 1 107 ? -3.750 -15.413 2.788 1.00 89.00 107 ARG A CA 1
ATOM 889 C C . ARG A 1 107 ? -3.299 -14.513 3.943 1.00 89.00 107 ARG A C 1
ATOM 891 O O . ARG A 1 107 ? -2.243 -14.761 4.525 1.00 89.00 107 ARG A O 1
ATOM 898 N N . LEU A 1 108 ? -4.034 -13.436 4.224 1.00 86.19 108 LEU A N 1
ATOM 899 C CA . LEU A 1 108 ? -3.694 -12.431 5.233 1.00 86.19 108 LEU A CA 1
ATOM 900 C C . LEU A 1 108 ? -4.698 -12.475 6.392 1.00 86.19 108 LEU A C 1
ATOM 902 O O . LEU A 1 108 ? -5.504 -11.564 6.557 1.00 86.19 108 LEU A O 1
ATOM 906 N N . ASP A 1 109 ? -4.625 -13.540 7.190 1.00 73.88 109 ASP A N 1
ATOM 907 C CA . ASP A 1 109 ? -5.631 -13.868 8.212 1.00 73.88 109 ASP A CA 1
ATOM 908 C C . ASP A 1 109 ? -5.786 -12.794 9.313 1.00 73.88 109 ASP A C 1
ATOM 910 O O . ASP A 1 109 ? -6.906 -12.505 9.725 1.00 73.88 109 ASP A O 1
ATOM 914 N N . ASP A 1 110 ? -4.692 -12.134 9.721 1.00 80.06 110 ASP A N 1
ATOM 9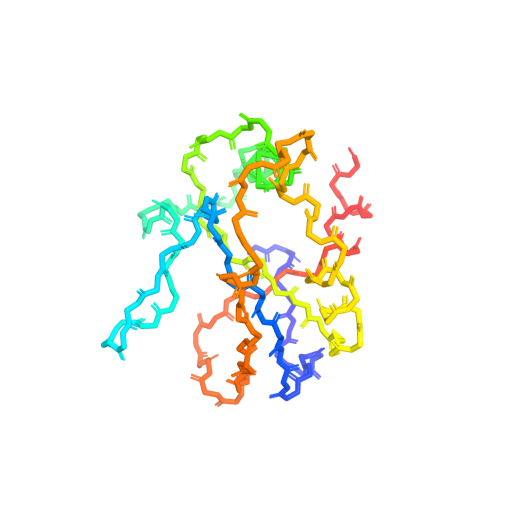15 C CA . ASP A 1 110 ? -4.665 -11.159 10.833 1.00 80.06 110 ASP A CA 1
ATOM 916 C C . ASP A 1 110 ? -4.214 -9.742 10.414 1.00 80.06 110 ASP A C 1
ATOM 918 O O . ASP A 1 110 ? -3.711 -8.951 11.218 1.00 80.06 110 ASP A O 1
ATOM 922 N N . ALA A 1 111 ? -4.350 -9.386 9.135 1.00 85.81 111 ALA A N 1
ATOM 923 C CA . ALA A 1 111 ? -3.943 -8.063 8.664 1.00 85.81 111 ALA A CA 1
ATOM 924 C C . ALA A 1 111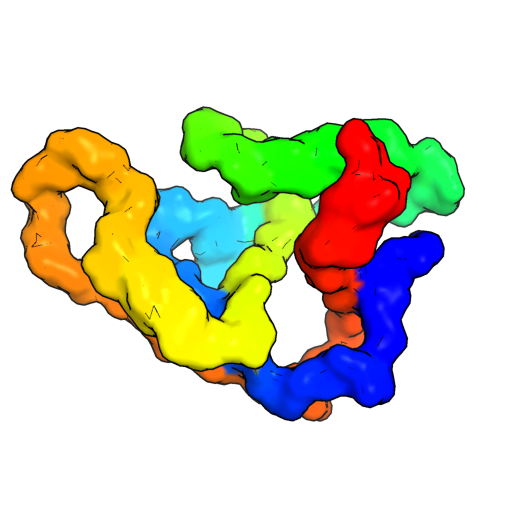 ? -5.030 -7.000 8.915 1.00 85.81 111 ALA A C 1
ATOM 926 O O . ALA A 1 111 ? -6.173 -7.156 8.492 1.00 85.81 111 ALA A O 1
ATOM 927 N N . CYS A 1 112 ? -4.667 -5.864 9.529 1.00 89.75 112 CYS A N 1
ATOM 928 C CA . CYS A 1 112 ? -5.513 -4.665 9.491 1.00 89.75 112 CYS A CA 1
ATOM 929 C C . CYS A 1 112 ? -5.167 -3.821 8.261 1.00 89.75 112 CYS A C 1
ATOM 931 O O . CYS A 1 112 ? -4.017 -3.430 8.040 1.00 89.75 112 CYS A O 1
ATOM 933 N N . PHE A 1 113 ? -6.196 -3.511 7.479 1.00 91.88 113 PHE A N 1
ATOM 934 C CA . PHE A 1 113 ? -6.094 -2.662 6.305 1.00 91.88 113 PHE A CA 1
ATOM 935 C C . PHE A 1 113 ? -6.711 -1.305 6.576 1.00 91.88 113 PHE A C 1
ATOM 937 O O . PHE A 1 113 ? -7.773 -1.202 7.179 1.00 91.88 113 PHE A O 1
ATOM 944 N N . PHE A 1 114 ? -6.086 -0.269 6.035 1.00 91.69 114 PHE A N 1
ATOM 945 C CA . PHE A 1 114 ? -6.631 1.077 6.040 1.00 91.69 114 PHE A CA 1
ATOM 946 C C . PHE A 1 114 ? -6.788 1.536 4.600 1.00 91.69 114 PHE A C 1
ATOM 948 O O . PHE A 1 114 ? -5.845 1.464 3.806 1.00 91.69 114 PHE A O 1
ATOM 955 N N . ARG A 1 115 ? -7.978 2.015 4.243 1.00 91.50 115 ARG A N 1
ATOM 956 C CA . ARG A 1 115 ? -8.189 2.619 2.932 1.00 91.50 115 ARG A CA 1
ATOM 957 C C . ARG A 1 115 ? -7.767 4.077 2.998 1.00 91.50 115 ARG A C 1
ATOM 959 O O . ARG A 1 115 ? -8.290 4.842 3.798 1.00 91.50 115 ARG A O 1
ATOM 966 N N . LEU A 1 116 ? -6.849 4.474 2.118 1.00 89.12 116 LEU A N 1
ATOM 967 C CA . LEU A 1 116 ? -6.302 5.832 2.131 1.00 89.12 116 LEU A CA 1
ATOM 968 C C . LEU A 1 116 ? -7.380 6.912 1.968 1.00 89.12 116 LEU A C 1
ATOM 970 O O . LEU A 1 116 ? -7.289 7.947 2.612 1.00 89.12 116 LEU A O 1
ATOM 974 N N . LYS A 1 117 ? -8.406 6.661 1.146 1.00 87.69 117 LYS A N 1
ATOM 975 C CA . LYS A 1 117 ? -9.549 7.571 0.995 1.00 87.69 117 LYS A CA 1
ATOM 976 C C . LYS A 1 117 ? -10.227 7.841 2.343 1.00 87.69 117 LYS A C 1
ATOM 978 O O . LYS A 1 117 ? -10.363 8.995 2.723 1.00 87.69 117 LYS A O 1
ATOM 983 N N . ASP A 1 118 ? -10.562 6.777 3.065 1.00 87.31 118 ASP A N 1
ATOM 984 C CA . ASP A 1 118 ? -11.241 6.853 4.360 1.00 87.31 118 ASP A CA 1
ATOM 985 C C . ASP A 1 118 ? -10.334 7.548 5.395 1.00 87.31 118 ASP A C 1
ATOM 987 O O . ASP A 1 118 ? -10.788 8.388 6.163 1.00 87.31 118 ASP A O 1
ATOM 991 N N . LEU A 1 119 ? -9.019 7.287 5.357 1.00 84.69 119 LEU A N 1
ATOM 992 C CA . LEU A 1 119 ? -8.052 8.006 6.192 1.00 84.69 119 LEU A CA 1
ATOM 993 C C . LEU A 1 119 ? -8.008 9.507 5.880 1.00 84.69 119 LEU A C 1
ATOM 995 O O . LEU A 1 119 ? -7.962 10.305 6.801 1.00 84.69 119 LEU A O 1
ATOM 999 N N . VAL A 1 120 ? -8.014 9.923 4.615 1.00 81.69 120 VAL A N 1
ATOM 1000 C CA . VAL A 1 120 ? -7.994 11.355 4.270 1.00 81.69 120 VAL A CA 1
ATOM 1001 C C . VAL A 1 120 ? -9.301 12.034 4.686 1.00 81.69 120 VAL A C 1
ATOM 1003 O O . VAL A 1 120 ? -9.267 13.120 5.255 1.00 81.69 120 VAL A O 1
ATOM 1006 N N . GLU A 1 121 ? -10.443 11.383 4.459 1.00 81.75 121 GLU A N 1
ATOM 1007 C CA . GLU A 1 121 ? -11.761 11.912 4.832 1.00 81.75 121 GLU A CA 1
ATOM 1008 C C . GLU A 1 121 ? -11.931 12.036 6.353 1.00 81.75 121 GLU A C 1
ATOM 1010 O O . GLU A 1 121 ? -12.486 13.025 6.829 1.00 81.75 121 GLU A O 1
ATOM 1015 N N . CYS A 1 122 ? -11.435 11.067 7.127 1.00 70.56 122 CYS A N 1
ATOM 1016 C CA . CYS A 1 122 ? -11.582 11.069 8.581 1.00 70.56 122 CYS A CA 1
ATOM 1017 C C . CYS A 1 122 ? -10.461 11.814 9.320 1.00 70.56 122 CYS A C 1
ATOM 1019 O O . CYS A 1 122 ? -10.676 12.297 10.435 1.00 70.56 122 CYS A O 1
ATOM 1021 N N . LEU A 1 123 ? -9.247 11.877 8.761 1.00 66.06 123 LEU A N 1
ATOM 1022 C CA . LEU A 1 123 ? -8.099 12.442 9.472 1.00 66.06 123 LEU A CA 1
ATOM 1023 C C . LEU A 1 123 ? -7.885 13.937 9.220 1.00 66.06 123 LEU A C 1
ATOM 1025 O O . LEU A 1 123 ? -7.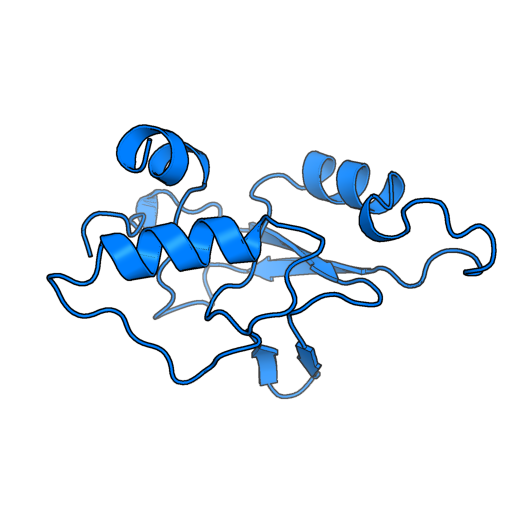336 14.547 10.141 1.00 66.06 123 LEU A O 1
ATOM 1029 N N . GLY A 1 124 ? -8.379 14.493 8.102 1.00 53.59 124 GLY A N 1
ATOM 1030 C CA . GLY A 1 124 ? -8.386 15.934 7.801 1.00 53.59 124 GLY A CA 1
ATOM 1031 C C . GLY A 1 124 ? -7.003 16.532 7.602 1.00 53.59 124 GLY A C 1
ATOM 1032 O O . GLY A 1 124 ? -6.442 17.031 8.602 1.00 53.59 124 GLY A O 1
#

Organism: NCBI:txid1450535

Sequence (124 aa):
MEYCLSNKYLPSRLYRIDYPGSRTSYTRSEGFMAADRRKTYEDQADAIFKRDIVKQFTWSCRDPVPFISLFSDREHAENWGLKQPWRGTATYLSCSDWALYVIDTDRLDDACFFRLKDLVECLG

InterPro domains:
  IPR056009 Domain of unknown function DUF7587 [PF24494] (10-121)

Foldseek 3Di:
DVQFDDPVPADQKKKAKDDPPDQWDADPVPGTFFVDPPDDADPPNLVVVLVLVVLNPDLPRNDTHRDGDIHSDDVVSVVCNVVPVNCPPPPPDDDDPMDMDMDRVVPVPDDGDGDVVSCVVPVD